Protein AF-X0ZNQ9-F1 (afdb_monomer_lite)

Secondary structure (DSSP, 8-state):
--B-TTS-B-----EEE-TTS-EEEE--SSS-----PPPS-TTSBSSTT--PBP---TTTSS-GGGGTTT------SSPPS------

Structure (mmCIF, N/CA/C/O backbone):
data_AF-X0ZNQ9-F1
#
_entry.id   AF-X0ZNQ9-F1
#
loop_
_atom_site.group_PDB
_atom_site.id
_atom_site.type_symbol
_atom_site.label_atom_id
_atom_site.label_alt_id
_atom_site.label_comp_id
_atom_site.label_asym_id
_atom_site.label_entity_id
_atom_site.label_seq_id
_atom_site.pdbx_PDB_ins_code
_atom_site.Cartn_x
_atom_site.Cartn_y
_atom_site.Cartn_z
_atom_site.occupancy
_atom_site.B_iso_or_equiv
_atom_site.auth_seq_id
_atom_site.auth_comp_id
_atom_site.auth_asym_id
_atom_site.auth_atom_id
_atom_site.pdbx_PDB_model_num
ATOM 1 N N . VAL A 1 1 ? 6.297 -2.865 -26.302 1.00 70.69 1 VAL A N 1
ATOM 2 C CA . VAL A 1 1 ? 5.701 -4.139 -25.859 1.00 70.69 1 VAL A CA 1
ATOM 3 C C . VAL A 1 1 ? 6.081 -5.194 -26.873 1.00 70.69 1 VAL A C 1
ATOM 5 O O . VAL A 1 1 ? 5.803 -4.992 -28.049 1.00 70.69 1 VAL A O 1
ATOM 8 N N . GLY A 1 2 ? 6.794 -6.231 -26.440 1.00 77.44 2 GLY A N 1
ATOM 9 C CA . GLY A 1 2 ? 7.212 -7.353 -27.283 1.00 77.44 2 GLY A CA 1
ATOM 10 C C . GLY A 1 2 ? 6.593 -8.664 -26.791 1.00 77.44 2 GLY A C 1
ATOM 11 O O . GLY A 1 2 ? 6.121 -8.700 -25.651 1.00 77.44 2 GLY A O 1
ATOM 12 N N . PRO A 1 3 ? 6.557 -9.704 -27.638 1.00 88.44 3 PRO A N 1
ATOM 13 C CA . PRO A 1 3 ? 6.096 -11.024 -27.233 1.00 88.44 3 PRO A CA 1
ATOM 14 C C . PRO A 1 3 ? 7.073 -11.664 -26.234 1.00 88.44 3 PRO A C 1
ATOM 16 O O . PRO A 1 3 ? 8.287 -11.491 -26.355 1.00 88.44 3 PRO A O 1
ATOM 19 N N . ASP A 1 4 ? 6.551 -12.412 -25.264 1.00 90.12 4 ASP A N 1
ATOM 20 C CA . ASP A 1 4 ? 7.350 -13.339 -24.458 1.00 90.12 4 ASP A CA 1
ATOM 21 C C . ASP A 1 4 ? 7.758 -14.582 -25.280 1.00 90.12 4 ASP A C 1
ATOM 23 O O . ASP A 1 4 ? 7.399 -14.730 -26.451 1.00 90.12 4 ASP A O 1
ATOM 27 N N . ALA A 1 5 ? 8.505 -15.508 -24.670 1.00 91.62 5 ALA A N 1
ATOM 28 C CA . ALA A 1 5 ? 8.959 -16.734 -25.334 1.00 91.62 5 ALA A CA 1
ATOM 29 C C . ALA A 1 5 ? 7.816 -17.669 -25.795 1.00 91.62 5 ALA A C 1
ATOM 31 O O . ALA A 1 5 ? 8.046 -18.546 -26.625 1.00 91.62 5 ALA A O 1
ATOM 32 N N . CYS A 1 6 ? 6.597 -17.481 -25.282 1.00 95.12 6 CYS A N 1
ATOM 33 C CA . CYS A 1 6 ? 5.395 -18.228 -25.653 1.00 95.12 6 CYS A CA 1
ATOM 34 C C . CYS A 1 6 ? 4.515 -17.470 -26.666 1.00 95.12 6 CYS A C 1
ATOM 36 O O . CYS A 1 6 ? 3.460 -17.975 -27.048 1.00 95.12 6 CYS A O 1
ATOM 38 N N . GLY A 1 7 ? 4.918 -16.269 -27.097 1.00 93.81 7 GLY A N 1
ATOM 39 C CA . GLY A 1 7 ? 4.140 -15.419 -27.997 1.00 93.81 7 GLY A CA 1
ATOM 40 C C . GLY A 1 7 ? 3.052 -14.581 -27.311 1.00 93.81 7 GLY A C 1
ATOM 41 O O . GLY A 1 7 ? 2.242 -13.973 -28.012 1.00 93.81 7 GLY A O 1
ATOM 42 N N . ASN A 1 8 ? 3.011 -14.513 -25.974 1.00 92.56 8 ASN A N 1
ATOM 43 C CA . ASN A 1 8 ? 2.065 -13.650 -25.259 1.00 92.56 8 ASN A CA 1
ATOM 44 C C . ASN A 1 8 ? 2.562 -12.203 -25.218 1.00 92.56 8 ASN A C 1
ATOM 46 O O . ASN A 1 8 ? 3.755 -11.941 -25.084 1.00 92.56 8 ASN A O 1
ATOM 50 N N . TYR A 1 9 ? 1.632 -11.249 -25.232 1.00 91.25 9 TYR A N 1
ATOM 51 C CA . TYR A 1 9 ? 1.941 -9.823 -25.141 1.00 91.25 9 TYR A CA 1
ATOM 52 C C . TYR A 1 9 ? 1.571 -9.280 -23.760 1.00 91.25 9 TYR A C 1
ATOM 54 O O . TYR A 1 9 ? 0.395 -9.124 -23.431 1.00 91.25 9 TYR A O 1
ATOM 62 N N . GLY A 1 10 ? 2.581 -8.964 -22.950 1.00 89.19 10 GLY A N 1
ATOM 63 C CA . GLY A 1 10 ? 2.391 -8.289 -21.667 1.00 89.19 10 GLY A CA 1
ATOM 64 C C . GLY A 1 10 ? 2.268 -6.774 -21.836 1.00 89.19 10 GLY A C 1
ATOM 65 O O . GLY A 1 10 ? 3.086 -6.153 -22.504 1.00 89.19 10 GLY A O 1
ATOM 66 N N . PHE A 1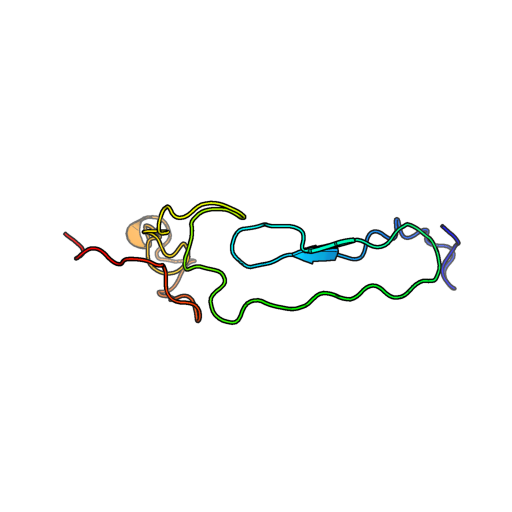 11 ? 1.299 -6.137 -21.180 1.00 90.88 11 PHE A N 1
ATOM 67 C CA . PHE A 1 11 ? 1.079 -4.685 -21.294 1.00 90.88 11 PHE A CA 1
ATOM 68 C C . PHE A 1 11 ? 2.142 -3.817 -20.588 1.00 90.88 11 PHE A C 1
ATOM 70 O O . PHE A 1 11 ? 2.082 -2.592 -20.659 1.00 90.88 11 PHE A O 1
ATOM 77 N N . GLY A 1 12 ? 3.130 -4.427 -19.925 1.00 90.88 12 GLY A N 1
ATOM 78 C CA . GLY A 1 12 ? 4.110 -3.717 -19.102 1.00 90.88 12 GLY A CA 1
ATOM 79 C C . GLY A 1 12 ? 3.456 -3.124 -17.856 1.00 90.88 12 GLY A C 1
ATOM 80 O O . GLY A 1 12 ? 2.719 -3.819 -17.162 1.00 90.88 12 GLY A O 1
ATOM 81 N N . HIS A 1 13 ? 3.716 -1.842 -17.581 1.00 93.94 13 HIS A N 1
ATOM 82 C CA . HIS A 1 13 ? 3.080 -1.100 -16.484 1.00 93.94 13 HIS A CA 1
ATOM 83 C C . HIS A 1 13 ? 3.331 -1.658 -15.079 1.00 93.94 13 HIS A C 1
ATOM 85 O O . HIS A 1 13 ? 2.502 -1.485 -14.187 1.00 93.94 13 HIS A O 1
ATOM 91 N N . SER A 1 14 ? 4.494 -2.266 -14.839 1.00 95.81 14 SER A N 1
ATOM 92 C CA . SER A 1 14 ? 4.947 -2.548 -13.473 1.00 95.81 14 SER A CA 1
ATOM 93 C C . SER A 1 14 ? 4.861 -1.276 -12.624 1.00 95.81 14 SER A C 1
ATOM 95 O O . SER A 1 14 ? 5.296 -0.207 -13.058 1.00 95.81 14 SER A O 1
ATOM 97 N N . MET A 1 15 ? 4.285 -1.370 -11.427 1.00 98.06 15 MET A N 1
ATOM 98 C CA . MET A 1 15 ? 4.013 -0.220 -10.562 1.00 98.06 15 MET A CA 1
ATOM 99 C C . MET A 1 15 ? 4.481 -0.465 -9.133 1.00 98.06 15 MET A C 1
ATOM 101 O O . MET A 1 15 ? 4.408 -1.582 -8.625 1.00 98.06 15 MET A O 1
ATOM 105 N N . ILE A 1 16 ? 4.888 0.617 -8.469 1.00 98.25 16 ILE A N 1
ATOM 106 C CA . ILE A 1 16 ? 5.069 0.667 -7.016 1.00 98.25 16 ILE A CA 1
ATOM 107 C C . ILE A 1 16 ? 3.977 1.585 -6.467 1.00 98.25 16 ILE A C 1
ATOM 109 O O . ILE A 1 16 ? 3.959 2.782 -6.764 1.00 98.25 16 ILE A O 1
ATOM 113 N N . ILE A 1 17 ? 3.054 1.021 -5.690 1.00 97.50 17 ILE A N 1
ATOM 114 C CA . ILE A 1 17 ? 1.919 1.727 -5.082 1.00 97.50 17 ILE A CA 1
ATOM 115 C C . ILE A 1 17 ? 2.030 1.582 -3.564 1.00 97.50 17 ILE A C 1
ATOM 117 O O . ILE A 1 17 ? 2.366 0.505 -3.071 1.00 97.50 17 ILE A O 1
ATOM 121 N N . ASN A 1 18 ? 1.788 2.662 -2.823 1.00 95.69 18 ASN A N 1
ATOM 122 C CA . ASN A 1 18 ? 1.835 2.644 -1.362 1.00 95.69 18 ASN A CA 1
ATOM 123 C C . ASN A 1 18 ? 0.468 2.247 -0.737 1.00 95.69 18 ASN A C 1
ATOM 125 O O . ASN A 1 18 ? -0.543 2.192 -1.440 1.00 95.69 18 ASN A O 1
ATOM 129 N N . PRO A 1 19 ? 0.403 1.988 0.584 1.00 95.31 19 PRO A N 1
ATOM 130 C CA . PRO A 1 19 ? -0.825 1.576 1.280 1.00 95.31 19 PRO A CA 1
ATOM 131 C C . PRO A 1 19 ? -2.041 2.510 1.174 1.00 95.31 19 PRO A C 1
ATOM 133 O O . PRO A 1 19 ? -3.160 2.049 1.379 1.00 95.31 19 PRO A O 1
ATOM 136 N N . ILE A 1 20 ? -1.849 3.789 0.835 1.00 94.50 20 ILE A N 1
ATOM 137 C CA . ILE A 1 20 ? -2.940 4.758 0.615 1.00 94.50 20 ILE A CA 1
ATOM 138 C C . ILE A 1 20 ? -3.293 4.909 -0.874 1.00 94.50 20 ILE A C 1
ATOM 140 O O . ILE A 1 20 ? -3.843 5.923 -1.296 1.00 94.50 20 ILE A O 1
ATOM 144 N N . ALA A 1 21 ? -2.951 3.899 -1.681 1.00 95.06 21 ALA A N 1
ATOM 145 C CA . ALA A 1 21 ? -3.179 3.834 -3.125 1.00 95.06 21 ALA A CA 1
ATOM 146 C C . ALA A 1 21 ? -2.462 4.922 -3.948 1.00 95.06 21 ALA A C 1
ATOM 148 O O . ALA A 1 21 ? -2.814 5.175 -5.102 1.00 95.06 21 ALA A O 1
ATOM 149 N N . TRP A 1 22 ? -1.415 5.544 -3.401 1.00 95.25 22 TRP A N 1
ATOM 150 C CA . TRP A 1 22 ? -0.606 6.502 -4.145 1.00 95.25 22 TRP A CA 1
ATOM 151 C C . TRP A 1 22 ? 0.439 5.787 -5.001 1.00 95.25 22 TRP A C 1
ATOM 153 O O . TRP A 1 22 ? 1.243 4.990 -4.507 1.00 95.25 22 TRP A O 1
ATOM 163 N N . ARG A 1 23 ? 0.456 6.093 -6.300 1.00 97.06 23 ARG A N 1
ATOM 164 C CA . ARG A 1 23 ? 1.406 5.524 -7.261 1.00 97.06 23 ARG A CA 1
ATOM 165 C C . ARG A 1 23 ? 2.740 6.264 -7.190 1.00 97.06 23 ARG A C 1
ATOM 167 O O . ARG A 1 23 ? 2.841 7.404 -7.635 1.00 97.06 23 ARG A O 1
ATOM 174 N N . LEU A 1 24 ? 3.762 5.599 -6.660 1.00 97.19 24 LEU A N 1
ATOM 175 C CA . LEU A 1 24 ? 5.103 6.160 -6.479 1.00 97.19 24 LEU A CA 1
ATOM 176 C C . LEU A 1 24 ? 5.954 6.078 -7.749 1.00 97.19 24 LEU A C 1
ATOM 178 O O . LEU A 1 24 ? 6.727 6.988 -8.029 1.00 97.19 24 LEU A O 1
ATOM 182 N N . ALA A 1 25 ? 5.817 4.994 -8.512 1.00 97.94 25 ALA A N 1
ATOM 183 C CA . ALA A 1 25 ? 6.521 4.802 -9.775 1.00 97.94 25 ALA A CA 1
ATOM 184 C C . ALA A 1 25 ? 5.731 3.869 -10.698 1.00 97.94 25 ALA A C 1
ATOM 186 O O . ALA A 1 25 ? 4.981 3.008 -10.231 1.00 97.94 25 ALA A O 1
ATOM 187 N N . GLN A 1 26 ? 5.912 4.038 -12.008 1.00 97.56 26 GLN A N 1
ATOM 188 C CA . GLN A 1 26 ? 5.301 3.201 -13.035 1.00 97.56 26 GLN A CA 1
ATOM 189 C C . GLN A 1 26 ? 6.237 3.053 -14.233 1.00 97.56 26 GLN A C 1
ATOM 191 O O . GLN A 1 26 ? 6.711 4.048 -14.778 1.00 97.56 26 GLN A O 1
ATOM 196 N N . ALA A 1 27 ? 6.458 1.811 -14.651 1.00 95.25 27 ALA A N 1
ATOM 197 C CA . ALA A 1 27 ? 7.148 1.481 -15.882 1.00 95.25 27 ALA A CA 1
ATOM 198 C C . ALA A 1 27 ? 6.216 1.672 -17.090 1.00 95.25 27 ALA A C 1
ATOM 200 O O . ALA A 1 27 ? 4.983 1.653 -17.002 1.00 95.25 27 ALA A O 1
ATOM 201 N N . ARG A 1 28 ? 6.823 1.861 -18.246 1.00 90.44 28 ARG A N 1
ATOM 202 C CA . ARG A 1 28 ? 6.223 1.815 -19.574 1.00 90.44 28 ARG A CA 1
ATOM 203 C C . ARG A 1 28 ? 6.169 0.353 -20.049 1.00 90.44 28 ARG A C 1
ATOM 205 O O . ARG A 1 28 ? 6.282 -0.597 -19.277 1.00 90.44 28 ARG A O 1
ATOM 212 N N . GLY A 1 29 ? 5.918 0.168 -21.342 1.00 88.62 29 GLY A N 1
ATOM 213 C CA . GLY A 1 29 ? 5.828 -1.139 -21.999 1.00 88.62 29 GLY A CA 1
ATOM 214 C C . GLY A 1 29 ? 7.127 -1.582 -22.674 1.00 88.62 29 GLY A C 1
ATOM 215 O O . GLY A 1 29 ? 7.066 -2.168 -23.759 1.00 88.62 29 GLY A O 1
ATOM 216 N N . THR A 1 30 ? 8.285 -1.232 -22.116 1.00 87.94 30 THR A N 1
ATOM 217 C CA . THR A 1 30 ? 9.622 -1.536 -22.661 1.00 87.94 30 THR A CA 1
ATOM 218 C C . THR A 1 30 ? 10.524 -2.112 -21.575 1.00 87.94 30 THR A C 1
ATOM 220 O O . THR A 1 30 ? 10.187 -2.028 -20.399 1.00 87.94 30 THR A O 1
ATOM 223 N N . GLU A 1 31 ? 11.674 -2.669 -21.953 1.00 90.06 31 GLU A N 1
ATOM 224 C CA . GLU A 1 31 ? 12.693 -3.077 -20.982 1.00 90.06 31 GLU A CA 1
ATOM 225 C C . GLU A 1 31 ? 13.199 -1.859 -20.204 1.00 90.06 31 GLU A C 1
ATOM 227 O O . GLU A 1 31 ? 13.796 -0.945 -20.775 1.00 90.06 31 GLU A O 1
ATOM 232 N N . GLU A 1 32 ? 12.919 -1.818 -18.903 1.00 91.69 32 GLU A N 1
ATOM 233 C CA . GLU A 1 32 ? 13.406 -0.776 -18.005 1.00 91.69 32 GLU A CA 1
ATOM 234 C C . GLU A 1 32 ? 13.302 -1.202 -16.539 1.00 91.69 32 GLU A C 1
ATOM 236 O O . GLU A 1 32 ? 12.626 -2.171 -16.188 1.00 91.69 32 GLU A O 1
ATOM 241 N N . ILE A 1 33 ? 13.957 -0.430 -15.675 1.00 96.12 33 ILE A N 1
ATOM 242 C CA . ILE A 1 33 ? 13.897 -0.584 -14.225 1.00 96.12 33 ILE A CA 1
ATOM 243 C C . ILE A 1 33 ? 13.377 0.726 -13.638 1.00 96.12 33 ILE A C 1
ATOM 245 O O . ILE A 1 33 ? 13.904 1.799 -13.928 1.00 96.12 33 ILE A O 1
ATOM 249 N N . ILE A 1 34 ? 12.358 0.627 -12.787 1.00 98.00 34 ILE A N 1
ATOM 250 C CA . ILE A 1 34 ? 11.835 1.743 -11.994 1.00 98.00 34 ILE A CA 1
ATOM 251 C C . ILE A 1 34 ? 12.176 1.545 -10.517 1.00 98.00 34 ILE A C 1
ATOM 253 O O . ILE A 1 34 ? 12.305 0.418 -10.042 1.00 98.00 34 ILE A O 1
ATOM 257 N N . SER A 1 35 ? 12.297 2.641 -9.773 1.00 98.12 35 SER A N 1
ATOM 258 C CA . SER A 1 35 ? 12.523 2.610 -8.328 1.00 98.12 35 SER A CA 1
ATOM 259 C C . SER A 1 35 ? 11.759 3.735 -7.634 1.00 98.12 35 SER A C 1
ATOM 261 O O . SER A 1 35 ? 11.391 4.735 -8.250 1.00 98.12 35 SER A O 1
ATOM 263 N N . ALA A 1 36 ? 11.490 3.555 -6.343 1.00 97.81 36 ALA A N 1
ATOM 264 C CA . ALA A 1 36 ? 10.862 4.556 -5.494 1.00 97.81 36 ALA A CA 1
ATOM 265 C C . ALA A 1 36 ? 11.403 4.445 -4.066 1.00 97.81 36 ALA A C 1
ATOM 267 O O . ALA A 1 36 ? 11.750 3.356 -3.605 1.00 97.81 36 ALA A O 1
ATOM 268 N N . ARG A 1 37 ? 11.442 5.570 -3.346 1.00 97.00 37 ARG A N 1
ATOM 269 C CA . ARG A 1 37 ? 11.686 5.576 -1.901 1.00 97.00 37 ARG A CA 1
ATOM 270 C C . ARG A 1 37 ? 10.365 5.338 -1.177 1.00 97.00 37 ARG A C 1
ATOM 272 O O . ARG A 1 37 ? 9.399 6.052 -1.430 1.00 97.00 37 ARG A O 1
ATOM 279 N N . LEU A 1 38 ? 10.339 4.356 -0.282 1.00 95.06 38 LEU A N 1
ATOM 280 C CA . LEU A 1 38 ? 9.171 4.074 0.546 1.00 95.06 38 LEU A CA 1
ATOM 281 C C . LEU A 1 38 ? 9.183 4.961 1.792 1.00 95.06 38 LEU A C 1
ATOM 283 O O . LEU A 1 38 ? 10.221 5.123 2.435 1.00 95.06 38 LEU A O 1
ATOM 287 N N . ASP A 1 39 ? 8.024 5.528 2.110 1.00 93.50 39 ASP A N 1
ATOM 288 C CA . ASP A 1 39 ? 7.783 6.192 3.387 1.00 93.50 39 ASP A CA 1
ATOM 289 C C . ASP A 1 39 ? 7.631 5.116 4.478 1.00 93.50 39 ASP A C 1
ATOM 291 O O . ASP A 1 39 ? 6.833 4.192 4.282 1.00 93.50 39 ASP A O 1
ATOM 295 N N . PRO A 1 40 ? 8.387 5.175 5.591 1.00 94.31 40 PRO A N 1
ATOM 296 C CA . PRO A 1 40 ? 8.196 4.254 6.710 1.00 94.31 40 PRO A CA 1
ATOM 297 C C . PRO A 1 40 ? 6.844 4.427 7.424 1.00 94.31 40 PRO A C 1
ATOM 299 O O . PRO A 1 40 ? 6.422 3.494 8.106 1.00 94.31 40 PRO A O 1
ATOM 302 N N . ASP A 1 41 ? 6.163 5.568 7.264 1.00 94.81 41 ASP A N 1
ATOM 303 C CA . ASP A 1 41 ? 4.876 5.876 7.905 1.00 94.81 41 ASP A CA 1
ATOM 304 C C . ASP A 1 41 ? 3.775 6.223 6.871 1.00 94.81 41 ASP A C 1
ATOM 306 O O . ASP A 1 41 ? 3.199 7.317 6.870 1.00 94.81 41 ASP A O 1
ATOM 310 N N . PRO A 1 42 ? 3.460 5.297 5.942 1.00 95.19 42 PRO A N 1
ATOM 311 C CA . PRO A 1 42 ? 2.664 5.599 4.754 1.00 95.19 42 PRO A CA 1
ATOM 312 C C . PRO A 1 42 ? 1.176 5.842 5.036 1.0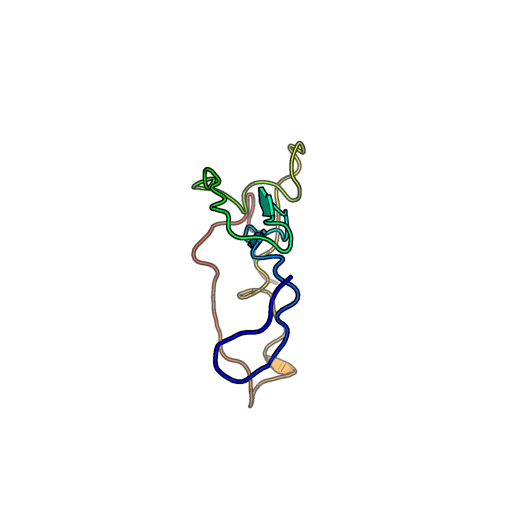0 95.19 42 PRO A C 1
ATOM 314 O O . PRO A 1 42 ? 0.469 6.291 4.138 1.00 95.19 42 PRO A O 1
ATOM 317 N N . MET A 1 43 ? 0.694 5.518 6.241 1.00 96.12 43 MET A N 1
ATOM 318 C CA . MET A 1 43 ? -0.699 5.701 6.674 1.00 96.12 43 MET A CA 1
ATOM 319 C C . MET A 1 43 ? -0.863 6.873 7.653 1.00 96.12 43 MET A C 1
ATOM 321 O O . MET A 1 43 ? -1.941 7.065 8.217 1.00 96.12 43 MET A O 1
ATOM 325 N N . ARG A 1 44 ? 0.165 7.709 7.846 1.00 96.12 44 ARG A N 1
ATOM 326 C CA . ARG A 1 44 ? 0.053 8.887 8.715 1.00 96.12 44 ARG A CA 1
ATOM 327 C C . ARG A 1 44 ? -0.990 9.883 8.220 1.00 96.12 44 ARG A C 1
ATOM 329 O O . ARG A 1 44 ? -1.816 10.362 8.997 1.00 96.12 44 ARG A O 1
ATOM 336 N N . TYR A 1 45 ? -0.946 10.212 6.933 1.00 96.44 45 TYR A N 1
ATOM 337 C CA . TYR A 1 45 ? -1.838 11.184 6.303 1.00 96.44 45 TYR A CA 1
ATOM 338 C C . TYR A 1 45 ? -2.724 10.510 5.268 1.00 96.44 45 TYR A C 1
ATOM 340 O O . TYR A 1 45 ? -2.315 9.562 4.608 1.00 96.44 45 TYR A O 1
ATOM 348 N N . ILE A 1 46 ? -3.934 11.038 5.103 1.00 95.06 46 ILE A N 1
ATOM 349 C CA . ILE A 1 46 ? -4.959 10.440 4.242 1.00 95.06 46 ILE A CA 1
ATOM 350 C C . ILE A 1 46 ? -4.596 10.441 2.750 1.00 95.06 46 ILE A C 1
ATOM 352 O O . ILE A 1 46 ? -5.096 9.627 1.982 1.00 95.06 46 ILE A O 1
ATOM 356 N N . THR A 1 47 ? -3.765 11.390 2.319 1.00 93.81 47 THR A N 1
ATOM 357 C CA . THR A 1 47 ? -3.332 11.526 0.928 1.00 93.81 47 THR A CA 1
ATOM 358 C C . THR A 1 47 ? -1.996 12.252 0.850 1.00 93.81 47 THR A C 1
ATOM 360 O O . THR A 1 47 ? -1.608 12.983 1.768 1.00 93.81 47 THR A O 1
ATOM 363 N N . PHE A 1 48 ? -1.296 12.072 -0.266 1.00 90.25 48 PHE A N 1
ATOM 364 C CA . PHE A 1 48 ? -0.013 12.709 -0.516 1.00 90.25 48 PHE A CA 1
ATOM 365 C C . PHE A 1 48 ? -0.139 14.242 -0.525 1.00 90.25 48 PHE A C 1
ATOM 367 O O . PHE A 1 48 ? -1.058 14.804 -1.117 1.00 90.25 48 PHE A O 1
ATOM 37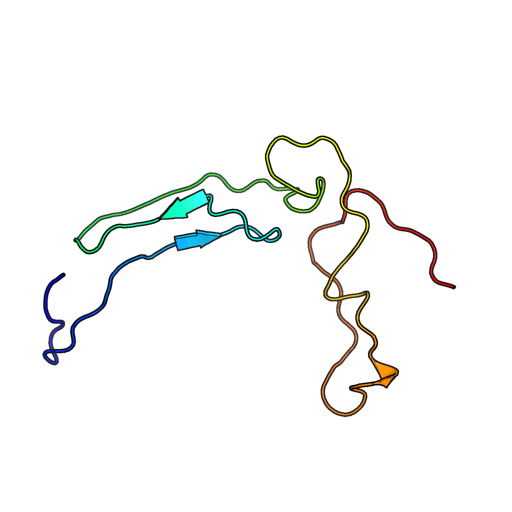4 N N . GLY A 1 49 ? 0.787 14.930 0.149 1.00 89.62 49 GLY A N 1
ATOM 375 C CA . GLY A 1 49 ? 0.802 16.396 0.249 1.00 89.62 49 GLY A CA 1
ATOM 376 C C . GLY A 1 49 ? -0.196 16.999 1.248 1.00 89.62 49 GLY A C 1
ATOM 377 O O . GLY A 1 49 ? -0.190 18.213 1.446 1.00 89.62 49 GLY A O 1
ATOM 378 N N . SER A 1 50 ? -1.021 16.184 1.911 1.00 92.31 50 SER A N 1
ATOM 379 C CA . SER A 1 50 ? -1.925 16.639 2.971 1.00 92.31 50 SER A CA 1
ATOM 380 C C . SER A 1 50 ? -1.307 16.479 4.363 1.00 92.31 50 SER A C 1
ATOM 382 O O . SER A 1 50 ? -0.456 15.622 4.586 1.00 92.31 50 SER A O 1
ATOM 384 N N . LYS A 1 51 ? -1.775 17.291 5.320 1.00 95.00 51 LYS A N 1
ATOM 385 C CA . LYS A 1 51 ? -1.515 17.115 6.762 1.00 95.00 51 LYS A CA 1
ATOM 386 C C . LYS A 1 51 ? -2.708 16.519 7.518 1.00 95.00 51 LYS A C 1
ATOM 388 O O . LYS A 1 51 ? -2.637 16.348 8.734 1.00 95.00 51 LYS A O 1
ATOM 393 N N . SER A 1 52 ? -3.804 16.210 6.826 1.00 97.06 52 SER A N 1
ATOM 394 C CA . SER A 1 52 ? -4.960 15.555 7.436 1.00 97.06 52 SER A CA 1
ATOM 395 C C . SER A 1 52 ? -4.609 14.114 7.780 1.00 97.06 52 SER A C 1
ATOM 397 O O . SER A 1 52 ? -4.251 13.332 6.899 1.00 97.06 52 SER A O 1
ATOM 399 N N . LEU A 1 53 ? -4.696 13.777 9.065 1.00 97.31 53 LEU A N 1
ATOM 400 C CA . LEU A 1 53 ? -4.383 12.442 9.561 1.00 97.31 53 LEU A CA 1
ATOM 401 C C . LEU A 1 53 ? -5.386 11.425 9.019 1.00 97.31 53 LEU A C 1
ATOM 403 O O . LEU A 1 53 ? -6.588 11.694 8.982 1.00 97.31 53 LEU A O 1
ATOM 407 N N . GLN A 1 54 ? -4.897 10.250 8.633 1.00 96.31 54 GLN A N 1
ATOM 408 C CA . GLN A 1 54 ? -5.777 9.119 8.368 1.00 96.31 54 GLN A CA 1
ATOM 409 C C . GLN A 1 54 ? -6.290 8.563 9.697 1.00 96.31 54 GLN A C 1
ATOM 411 O O . GLN A 1 54 ? -5.521 8.375 10.641 1.00 96.31 54 GLN A O 1
ATOM 416 N N . THR A 1 55 ? -7.595 8.314 9.770 1.00 96.25 55 THR A N 1
ATOM 417 C CA . THR A 1 55 ? -8.271 7.926 11.016 1.00 96.25 55 THR A CA 1
ATOM 418 C C . THR A 1 55 ? -8.803 6.499 11.017 1.00 96.25 55 THR A C 1
ATOM 420 O O . THR A 1 55 ? -9.554 6.135 11.917 1.00 96.25 55 THR A O 1
ATOM 423 N N . PHE A 1 56 ? -8.478 5.724 9.985 1.00 94.50 56 PHE A N 1
ATOM 424 C CA . PHE A 1 56 ? -9.026 4.392 9.760 1.00 94.50 56 PHE A CA 1
ATOM 425 C C . PHE A 1 56 ? -7.940 3.402 9.346 1.00 94.50 56 PHE A C 1
ATOM 427 O O . PHE A 1 56 ? -6.972 3.751 8.658 1.00 94.50 56 PHE A O 1
ATOM 434 N N . ASP A 1 57 ? -8.165 2.150 9.718 1.00 94.94 57 ASP A N 1
ATOM 435 C CA . ASP A 1 57 ? -7.427 0.971 9.291 1.00 94.94 57 ASP A CA 1
ATOM 436 C C . ASP A 1 57 ? -8.406 0.037 8.568 1.00 94.94 57 ASP A C 1
ATOM 438 O O . ASP A 1 57 ? -9.251 -0.603 9.187 1.00 94.94 57 ASP A O 1
ATOM 442 N N . HIS A 1 58 ? -8.302 -0.062 7.240 1.00 92.75 58 HIS A N 1
ATOM 443 C CA . HIS A 1 58 ? -9.214 -0.891 6.445 1.00 92.75 58 HIS A CA 1
ATOM 444 C C . HIS A 1 58 ? -9.153 -2.387 6.767 1.00 92.75 58 HIS A C 1
ATOM 446 O O . HIS A 1 58 ? -10.039 -3.117 6.331 1.00 92.75 58 HIS A O 1
ATOM 452 N N . LEU A 1 59 ? -8.133 -2.878 7.472 1.00 94.44 59 LEU A N 1
ATOM 453 C CA . LEU A 1 59 ? -8.113 -4.264 7.930 1.00 94.44 59 LEU A CA 1
ATOM 454 C C . LEU A 1 59 ? -8.857 -4.411 9.253 1.00 94.44 59 LEU A C 1
ATOM 456 O O . LEU A 1 59 ? -9.627 -5.362 9.413 1.00 94.44 59 LEU A O 1
ATOM 460 N N . GLU A 1 60 ? -8.652 -3.463 10.156 1.00 93.88 60 GLU A N 1
ATOM 461 C CA . GLU A 1 60 ? -9.186 -3.523 11.512 1.00 93.88 60 GLU A CA 1
ATOM 462 C C . GLU A 1 60 ? -10.644 -3.057 11.598 1.00 93.88 60 GLU A C 1
ATOM 464 O O . GLU A 1 60 ? -11.420 -3.615 12.365 1.00 93.88 60 GLU A O 1
ATOM 469 N N . ASP A 1 61 ? -11.037 -2.070 10.791 1.00 93.31 61 ASP A N 1
ATOM 470 C CA . ASP A 1 61 ? -12.333 -1.381 10.887 1.00 93.31 61 ASP A CA 1
ATOM 471 C C . ASP A 1 61 ? -13.433 -2.009 10.011 1.00 93.31 61 ASP A C 1
ATOM 473 O O . ASP A 1 61 ? -14.491 -1.417 9.788 1.00 93.31 61 ASP A O 1
ATOM 477 N N . ARG A 1 62 ? -13.207 -3.217 9.483 1.00 92.62 62 ARG A N 1
ATOM 478 C CA . ARG A 1 62 ? -14.212 -3.941 8.686 1.00 92.62 62 ARG A CA 1
ATOM 479 C C . ARG A 1 62 ? -15.357 -4.426 9.566 1.00 92.62 62 ARG A C 1
ATOM 481 O O . ARG A 1 62 ? -15.152 -4.889 10.683 1.00 92.62 62 ARG A O 1
ATOM 488 N N . ASN A 1 63 ? -16.567 -4.434 9.008 1.00 93.00 63 ASN A N 1
ATOM 489 C CA . ASN A 1 63 ? -17.723 -5.055 9.649 1.00 93.00 63 ASN A CA 1
ATOM 490 C C . ASN A 1 63 ? -17.646 -6.588 9.545 1.00 93.00 63 ASN A C 1
ATOM 492 O O . ASN A 1 63 ? -18.276 -7.189 8.676 1.00 93.00 63 ASN A O 1
ATOM 496 N N . LEU A 1 64 ? -16.865 -7.222 10.422 1.00 94.19 64 LEU A N 1
ATOM 497 C CA . LEU A 1 64 ? -16.659 -8.674 10.401 1.00 94.19 64 LEU A CA 1
ATOM 498 C C . LEU A 1 64 ? -17.941 -9.471 10.661 1.00 94.19 64 LEU A C 1
ATOM 500 O O . LEU A 1 64 ? -18.069 -10.567 10.132 1.00 94.19 64 LEU A O 1
ATOM 504 N N . LYS A 1 65 ? -18.920 -8.907 11.383 1.00 93.88 65 LYS A N 1
ATOM 505 C CA . LYS A 1 65 ? -20.217 -9.564 11.627 1.00 93.88 65 LYS A CA 1
ATOM 506 C C . LYS A 1 65 ? -20.980 -9.857 10.334 1.00 93.88 65 LYS A C 1
ATOM 508 O O . LYS A 1 65 ? -21.736 -10.811 10.279 1.00 93.88 65 LYS A O 1
ATOM 513 N N . LEU A 1 66 ? -20.786 -9.042 9.295 1.00 95.50 66 LEU A N 1
ATOM 514 C CA . LEU A 1 66 ? -21.412 -9.270 7.990 1.00 95.50 66 LEU A CA 1
ATOM 515 C C . LEU A 1 66 ? -20.726 -10.396 7.191 1.00 95.50 66 LEU A C 1
ATOM 517 O O . LEU A 1 66 ? -21.313 -10.918 6.251 1.00 95.50 66 LEU A O 1
ATOM 521 N N . TYR A 1 67 ? -19.491 -10.759 7.546 1.00 94.50 67 TYR A N 1
ATOM 522 C CA . TYR A 1 67 ? -18.635 -11.669 6.779 1.00 94.50 67 TYR A CA 1
ATOM 523 C C . TYR A 1 67 ? -18.010 -12.755 7.663 1.00 94.50 67 TYR A C 1
ATOM 525 O O . TYR A 1 67 ? -16.872 -13.164 7.426 1.00 94.50 67 TYR A O 1
ATOM 533 N N . GLU A 1 68 ? -18.732 -13.196 8.692 1.00 92.06 68 GLU A N 1
ATOM 534 C CA . GLU A 1 68 ? -18.204 -14.013 9.792 1.00 92.06 68 GLU A CA 1
ATOM 535 C C . GLU A 1 68 ? -17.572 -15.342 9.345 1.00 92.06 68 GLU A C 1
ATOM 537 O O . GLU A 1 68 ? -16.600 -15.800 9.943 1.00 92.06 68 GLU A O 1
ATOM 542 N N . GLU A 1 69 ? -18.057 -15.926 8.249 1.00 94.75 69 GLU A N 1
ATOM 543 C CA . GLU A 1 69 ? -17.543 -17.194 7.716 1.00 94.75 69 GLU A CA 1
ATOM 544 C C . GLU A 1 69 ? -16.305 -17.030 6.815 1.00 94.75 69 GLU A C 1
ATOM 546 O O . GLU A 1 69 ? -15.604 -18.002 6.532 1.00 94.75 69 GLU A O 1
ATOM 551 N N . ILE A 1 70 ? -16.027 -15.809 6.341 1.00 96.31 70 ILE A N 1
ATOM 552 C CA . ILE A 1 70 ? -15.047 -15.551 5.270 1.00 96.31 70 ILE A CA 1
ATOM 553 C C . ILE A 1 70 ? -13.890 -14.680 5.765 1.00 96.31 70 ILE A C 1
ATOM 555 O O . ILE A 1 70 ? -12.736 -14.890 5.379 1.00 96.31 70 ILE A O 1
ATOM 559 N N . LEU A 1 71 ? -14.174 -13.687 6.610 1.00 95.38 71 LEU A N 1
ATOM 560 C CA . LEU A 1 71 ? -13.191 -12.716 7.076 1.00 95.38 71 LEU A CA 1
ATOM 561 C C . LEU A 1 71 ? -12.825 -12.945 8.539 1.00 95.38 71 LEU A C 1
ATOM 563 O O . LEU A 1 71 ? -13.659 -13.240 9.385 1.00 95.38 71 LEU A O 1
ATOM 567 N N . LYS A 1 72 ? -11.543 -12.741 8.833 1.00 95.44 72 LYS A N 1
ATOM 568 C CA . LYS A 1 72 ? -10.981 -12.793 10.182 1.00 95.44 72 LYS A CA 1
ATOM 569 C C . LYS A 1 72 ? -10.499 -11.411 10.598 1.00 95.44 72 LYS A C 1
ATOM 571 O O . LYS A 1 72 ? -10.193 -10.564 9.749 1.00 95.44 72 LYS A O 1
ATOM 576 N N . GLU A 1 73 ? -10.390 -11.222 11.907 1.00 95.25 73 GLU A N 1
ATOM 577 C CA . GLU A 1 73 ? -9.725 -10.063 12.493 1.00 95.25 73 GLU A CA 1
ATOM 578 C C . GLU A 1 73 ? -8.319 -9.898 11.908 1.00 95.25 73 GLU A C 1
ATOM 580 O O . GLU A 1 73 ? -7.567 -10.860 11.741 1.00 95.25 73 GLU A O 1
ATOM 585 N N . ALA A 1 74 ? -7.975 -8.663 11.558 1.00 95.56 74 ALA A N 1
ATOM 586 C CA . ALA A 1 74 ? -6.644 -8.296 11.105 1.00 95.56 74 ALA A CA 1
ATOM 587 C C . ALA A 1 74 ? -6.399 -6.820 11.404 1.00 95.56 74 ALA A C 1
ATOM 589 O O . ALA A 1 74 ? -7.341 -6.045 11.530 1.00 95.56 74 ALA A O 1
ATOM 590 N N . ARG A 1 75 ? -5.129 -6.432 11.468 1.00 94.75 75 ARG A N 1
ATOM 591 C CA . ARG A 1 75 ? -4.697 -5.048 11.660 1.00 94.75 75 ARG A CA 1
ATOM 592 C C . ARG A 1 75 ? -3.575 -4.731 10.683 1.00 94.75 75 ARG A C 1
ATOM 594 O O . ARG A 1 75 ? -2.768 -5.613 10.365 1.00 94.75 75 ARG A O 1
ATOM 601 N N . SER A 1 76 ? -3.526 -3.496 10.198 1.00 94.44 76 SER A N 1
ATOM 602 C CA . SER A 1 76 ? -2.410 -3.031 9.383 1.00 94.44 76 SER A CA 1
ATOM 603 C C . SER A 1 76 ? -1.109 -3.065 10.181 1.00 94.44 76 SER A C 1
ATOM 605 O O . SER A 1 76 ? -1.082 -2.836 11.3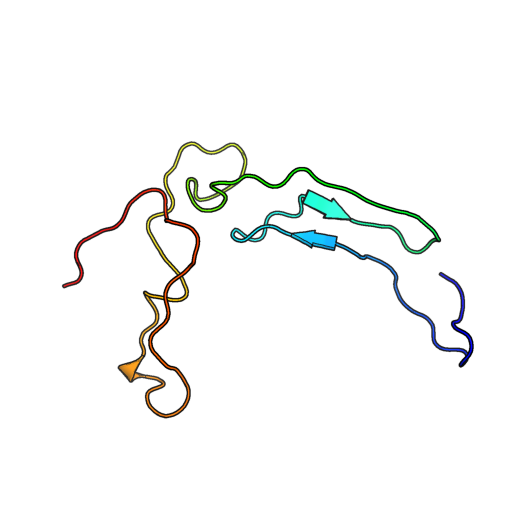88 1.00 94.44 76 SER A O 1
ATOM 607 N N . ARG A 1 77 ? 0.002 -3.335 9.490 1.00 94.25 77 ARG A N 1
ATOM 608 C CA . ARG A 1 77 ? 1.342 -3.156 10.068 1.00 94.25 77 ARG A CA 1
ATOM 609 C C . ARG A 1 77 ? 1.736 -1.683 10.175 1.00 94.25 77 ARG A C 1
ATOM 611 O O . ARG A 1 77 ? 2.677 -1.371 10.895 1.00 94.25 77 ARG A O 1
ATOM 618 N N . PHE A 1 78 ? 1.051 -0.809 9.441 1.00 95.12 78 PHE A N 1
ATOM 619 C CA . PHE A 1 78 ? 1.250 0.633 9.485 1.00 95.12 78 PHE A CA 1
ATOM 620 C C . PHE A 1 78 ? 0.176 1.266 10.360 1.00 95.12 78 PHE A C 1
ATOM 622 O O . PHE A 1 78 ? -0.997 0.899 10.278 1.00 95.12 78 PHE A O 1
ATOM 629 N N . GLU A 1 79 ? 0.573 2.234 11.176 1.00 94.81 79 GLU A N 1
ATOM 630 C CA . GLU A 1 79 ? -0.361 2.932 12.046 1.00 94.81 79 GLU A CA 1
ATOM 631 C C . GLU A 1 79 ? -1.047 4.081 11.291 1.00 94.81 79 GLU A C 1
ATOM 633 O O . GLU A 1 79 ? -0.372 4.874 10.634 1.00 94.81 79 GLU A O 1
ATOM 638 N N . PRO A 1 80 ? -2.384 4.206 11.371 1.00 96.19 80 PRO A N 1
ATOM 639 C CA . PRO A 1 80 ? -3.062 5.426 10.963 1.00 96.19 80 PRO A CA 1
ATOM 640 C C . PRO A 1 80 ? -2.570 6.611 11.798 1.00 96.19 80 PRO A C 1
ATOM 642 O O . PRO A 1 80 ? -2.277 6.466 12.988 1.00 96.19 80 PRO A O 1
ATOM 645 N N . GLY A 1 81 ? -2.572 7.810 11.218 1.00 96.56 81 GLY A N 1
ATOM 646 C CA . GLY A 1 81 ? -2.171 9.026 11.933 1.00 96.56 81 GLY A CA 1
ATOM 647 C C . GLY A 1 81 ? -2.964 9.314 13.214 1.00 96.56 81 GLY A C 1
ATOM 648 O O . GLY A 1 81 ? -2.462 10.004 14.102 1.00 96.56 81 GLY A O 1
ATOM 649 N N . LYS A 1 82 ? -4.193 8.798 13.335 1.00 95.88 82 LYS A N 1
ATOM 650 C CA . LYS A 1 82 ? -4.978 8.845 14.573 1.00 95.88 82 LYS A CA 1
ATOM 651 C C . LYS A 1 82 ? -5.905 7.637 14.688 1.00 95.88 82 LYS A C 1
ATOM 653 O O . LYS A 1 82 ? -6.591 7.293 13.736 1.00 95.88 82 LYS A O 1
ATOM 658 N N . ARG A 1 83 ? -6.012 7.058 15.885 1.00 92.25 83 ARG A N 1
ATOM 659 C CA . ARG A 1 83 ? -7.033 6.051 16.213 1.00 92.25 83 ARG A CA 1
ATOM 660 C C . ARG A 1 83 ? -8.119 6.653 17.092 1.00 92.25 83 ARG A C 1
ATOM 662 O O . ARG A 1 83 ? -7.831 7.478 17.961 1.00 92.25 83 ARG A O 1
ATOM 669 N N . PHE A 1 84 ? -9.356 6.229 16.870 1.00 87.56 84 PHE A N 1
ATOM 670 C CA . PHE A 1 84 ? -10.475 6.528 17.756 1.00 87.56 84 PHE A CA 1
ATOM 671 C C . PHE A 1 84 ? -10.851 5.284 18.572 1.00 87.56 84 PHE A C 1
ATOM 673 O O . PHE A 1 84 ? -10.691 4.168 18.073 1.00 87.56 84 PHE A O 1
ATOM 680 N N . PRO A 1 85 ? -11.336 5.448 19.817 1.00 83.94 85 PRO A N 1
ATOM 681 C CA . PRO A 1 85 ? -11.922 4.346 20.571 1.00 83.94 85 PRO A CA 1
ATOM 682 C C . PRO A 1 85 ? -13.111 3.759 19.807 1.00 83.94 85 PRO A C 1
ATOM 684 O O . PRO A 1 85 ? -13.902 4.508 19.231 1.00 83.94 85 PRO A O 1
ATOM 687 N N . ARG A 1 86 ? -13.245 2.432 19.816 1.00 72.31 86 ARG A N 1
ATOM 688 C CA . ARG A 1 86 ? -14.428 1.766 19.263 1.00 72.31 86 ARG A CA 1
ATOM 689 C C . ARG A 1 86 ? -15.601 1.906 20.234 1.00 72.31 86 ARG A C 1
ATOM 6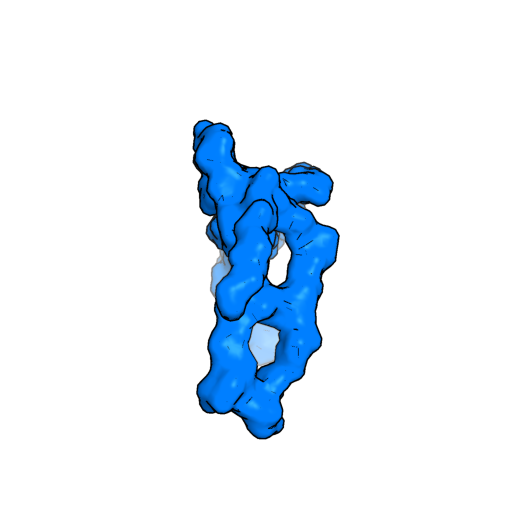91 O O . ARG A 1 86 ? -15.397 1.800 21.443 1.00 72.31 86 ARG A O 1
ATOM 698 N N . GLN A 1 87 ? -16.787 2.177 19.688 1.00 63.22 87 GLN A N 1
ATOM 699 C CA . GLN A 1 87 ? -18.067 2.058 20.394 1.00 63.22 87 GLN A CA 1
ATOM 700 C C . GLN A 1 87 ? -18.600 0.632 20.294 1.00 63.22 87 GLN A C 1
ATOM 702 O O . GLN A 1 87 ? -18.339 -0.017 19.254 1.00 63.22 87 GLN A O 1
#

Foldseek 3Di:
DAADPVRDQDQAFDFDADPLRRTQDTDGRDDDDDDGDDDPQRQQANDPPDNHWRADFPQAPDPCVVVVPHHDRDGDPHDTNHYDDDD

Sequence (87 aa):
VGPDACGNYGFGHSMIINPIAWRLAQARGTEEIISARLDPDPMRYITFGSKSLQTFDHLEDRNLKLYEEILKEARSRFEPGKRFPRQ

InterPro domains:
  IPR036526 Carbon-nitrogen hydrolase superfamily [G3DSA:3.60.110.10] (1-75)
  IPR036526 Carbon-nitrogen hydrolase superfamily [SSF56317] (3-48)

pLDDT: mean 93.11, std 5.69, range [63.22, 98.25]

Radius of gyration: 18.35 Å; chains: 1; b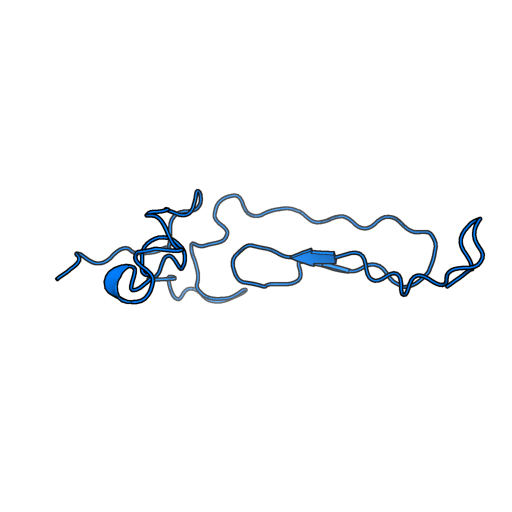ounding box: 35×35×49 Å

Organism: NCBI:txid412755